Protein AF-A0A644WUR9-F1 (afdb_monomer)

Structure (mmCIF, N/CA/C/O backbone):
data_AF-A0A644WUR9-F1
#
_entry.id   AF-A0A644WUR9-F1
#
loop_
_atom_site.group_PDB
_atom_site.id
_atom_site.type_symbol
_atom_site.label_atom_id
_atom_site.label_alt_id
_atom_site.label_comp_id
_atom_site.label_asym_id
_atom_site.label_entity_id
_atom_site.label_seq_id
_atom_site.pdbx_PDB_ins_code
_atom_site.Cartn_x
_atom_site.Cartn_y
_atom_site.Cartn_z
_atom_site.occupancy
_atom_site.B_iso_or_equiv
_atom_site.auth_seq_id
_atom_site.auth_comp_id
_atom_site.auth_asym_id
_atom_site.auth_atom_id
_atom_site.pdbx_PDB_model_num
ATOM 1 N N . MET A 1 1 ? 8.623 -22.667 -11.677 1.00 63.03 1 MET A N 1
ATOM 2 C CA . MET A 1 1 ? 7.583 -21.615 -11.705 1.00 63.03 1 MET A CA 1
ATOM 3 C C . MET A 1 1 ? 8.206 -20.371 -11.090 1.00 63.03 1 MET A C 1
ATOM 5 O O . MET A 1 1 ? 8.857 -20.536 -10.064 1.00 63.03 1 MET A O 1
ATOM 9 N N . LYS A 1 2 ? 8.111 -19.190 -11.716 1.00 81.50 2 LYS A N 1
ATOM 10 C CA . LYS A 1 2 ? 8.624 -17.947 -11.106 1.00 81.50 2 LYS A CA 1
ATOM 11 C C . LYS A 1 2 ? 7.865 -17.670 -9.800 1.00 81.50 2 LYS A C 1
ATOM 13 O O . LYS A 1 2 ? 6.681 -18.007 -9.708 1.00 81.50 2 LYS A O 1
ATOM 18 N N . LYS A 1 3 ? 8.542 -17.120 -8.788 1.00 89.94 3 LYS A N 1
ATOM 19 C CA . LYS A 1 3 ? 7.887 -16.719 -7.533 1.00 89.94 3 LYS A CA 1
ATOM 20 C C . LYS A 1 3 ? 6.961 -15.542 -7.858 1.00 89.94 3 LYS A C 1
ATOM 22 O O . LYS A 1 3 ? 7.308 -14.688 -8.669 1.00 89.94 3 LYS A O 1
ATOM 27 N N . PHE A 1 4 ? 5.765 -15.518 -7.271 1.00 91.56 4 PHE A N 1
ATOM 28 C CA . PHE A 1 4 ? 4.871 -14.372 -7.421 1.00 91.56 4 PHE A CA 1
ATOM 29 C C . PHE A 1 4 ? 5.590 -13.112 -6.926 1.00 91.56 4 PHE A C 1
ATOM 31 O O . PHE A 1 4 ? 6.070 -13.097 -5.794 1.00 91.56 4 PHE A O 1
ATOM 38 N N . MET A 1 5 ? 5.675 -12.103 -7.794 1.00 91.19 5 MET A N 1
ATOM 39 C CA . MET A 1 5 ? 6.339 -10.827 -7.519 1.00 91.19 5 MET A CA 1
ATOM 40 C C . MET A 1 5 ? 7.801 -10.960 -7.061 1.00 91.19 5 MET A C 1
ATOM 42 O O . MET A 1 5 ? 8.215 -10.402 -6.045 1.00 91.19 5 MET A O 1
ATOM 46 N N . ASP A 1 6 ? 8.586 -11.731 -7.814 1.00 93.88 6 ASP A N 1
ATOM 47 C CA . ASP A 1 6 ? 10.040 -11.730 -7.669 1.00 93.88 6 ASP A CA 1
ATOM 48 C C . ASP A 1 6 ? 10.681 -10.406 -8.133 1.00 93.88 6 ASP A C 1
ATOM 50 O O . ASP A 1 6 ? 10.011 -9.458 -8.544 1.00 93.88 6 ASP A O 1
ATOM 54 N N . GLU A 1 7 ? 12.009 -10.333 -8.063 1.00 94.56 7 GLU A N 1
ATOM 55 C CA . GLU A 1 7 ? 12.778 -9.153 -8.474 1.00 94.56 7 GLU A CA 1
ATOM 56 C C . GLU A 1 7 ? 12.606 -8.773 -9.956 1.00 94.56 7 GLU A C 1
ATOM 58 O O . GLU A 1 7 ? 12.891 -7.637 -10.326 1.00 94.56 7 GLU A O 1
ATOM 63 N N . ASN A 1 8 ? 12.118 -9.696 -10.792 1.00 96.62 8 ASN A N 1
ATOM 64 C CA . ASN A 1 8 ? 11.863 -9.509 -12.218 1.00 96.62 8 ASN A CA 1
ATOM 65 C C . ASN A 1 8 ? 10.360 -9.434 -12.524 1.00 96.62 8 ASN A C 1
ATOM 67 O O . ASN A 1 8 ? 9.929 -9.719 -13.645 1.00 96.62 8 ASN A O 1
ATOM 71 N N . PHE A 1 9 ? 9.542 -9.062 -11.538 1.00 96.75 9 PHE A N 1
ATOM 72 C CA . PHE A 1 9 ? 8.112 -8.857 -11.716 1.00 96.75 9 PHE A CA 1
ATOM 73 C C . PHE A 1 9 ? 7.823 -7.889 -12.878 1.00 96.75 9 PHE A C 1
ATOM 75 O O . PHE A 1 9 ? 8.304 -6.759 -12.883 1.00 96.75 9 PHE A O 1
ATOM 82 N N . LEU A 1 10 ? 7.018 -8.342 -13.849 1.00 96.56 10 LEU A N 1
ATOM 83 C CA . LEU A 1 10 ? 6.687 -7.649 -15.111 1.00 96.56 10 LEU A CA 1
ATOM 84 C C . LEU A 1 10 ? 7.858 -7.468 -16.102 1.00 96.56 10 LEU A C 1
ATOM 86 O O . LEU A 1 10 ? 7.700 -6.787 -17.115 1.00 96.56 10 LEU A O 1
ATOM 90 N N . LEU A 1 11 ? 9.016 -8.088 -15.852 1.00 97.69 11 LEU A N 1
ATOM 91 C CA . LEU A 1 11 ? 10.178 -8.062 -16.743 1.00 97.69 11 LEU A CA 1
ATOM 92 C C . LEU A 1 11 ? 10.298 -9.403 -17.483 1.00 97.69 11 LEU A C 1
ATOM 94 O O . LEU A 1 11 ? 10.833 -10.390 -16.971 1.00 97.69 11 LEU A O 1
ATOM 98 N N . ASP A 1 12 ? 9.785 -9.439 -18.713 1.00 96.25 12 ASP A N 1
ATOM 99 C CA . ASP A 1 12 ? 9.635 -10.685 -19.482 1.00 96.25 12 ASP A CA 1
ATOM 100 C C . ASP A 1 12 ? 10.816 -11.014 -20.414 1.00 96.25 12 ASP A C 1
ATOM 102 O O . ASP A 1 12 ? 10.808 -12.054 -21.073 1.00 96.25 12 ASP A O 1
ATOM 106 N N . ASN A 1 13 ? 11.843 -10.160 -20.488 1.00 97.56 13 ASN A N 1
ATOM 107 C CA . ASN A 1 13 ? 13.036 -10.402 -21.304 1.00 97.56 13 ASN A CA 1
ATOM 108 C C . ASN A 1 13 ? 14.304 -9.753 -20.723 1.00 97.56 13 ASN A C 1
ATOM 110 O O . ASN A 1 13 ? 14.232 -8.825 -19.919 1.00 97.56 13 ASN A O 1
ATOM 114 N N . GLU A 1 14 ? 15.468 -10.216 -21.187 1.00 98.19 14 GLU A N 1
ATOM 115 C CA . GLU A 1 14 ? 16.791 -9.748 -20.740 1.00 98.19 14 GLU A CA 1
ATOM 116 C C . GLU A 1 14 ? 17.000 -8.240 -20.932 1.00 98.19 14 GLU A C 1
ATOM 118 O O . GLU A 1 14 ? 17.637 -7.583 -20.112 1.00 98.19 14 GLU A O 1
ATOM 123 N N . THR A 1 15 ? 16.440 -7.657 -21.997 1.00 98.50 15 THR A N 1
ATOM 124 C CA . THR A 1 15 ? 16.524 -6.210 -22.225 1.00 98.50 15 THR A CA 1
ATOM 125 C C . THR A 1 15 ? 15.750 -5.437 -21.156 1.00 98.50 15 THR A C 1
ATOM 127 O O . THR A 1 15 ? 16.272 -4.457 -20.635 1.00 98.50 15 THR A O 1
ATOM 130 N N . ALA A 1 16 ? 14.548 -5.885 -20.785 1.00 98.50 16 ALA A N 1
ATOM 131 C CA . ALA A 1 16 ? 13.741 -5.272 -19.731 1.00 98.50 16 ALA A CA 1
ATOM 132 C C . ALA A 1 16 ? 14.412 -5.393 -18.355 1.00 98.50 16 ALA A C 1
ATOM 134 O O . ALA A 1 16 ? 14.471 -4.407 -17.623 1.00 98.50 16 ALA A O 1
ATOM 135 N N . ILE A 1 17 ? 14.971 -6.569 -18.044 1.00 98.31 17 ILE A N 1
ATOM 136 C CA . ILE A 1 17 ? 15.746 -6.821 -16.818 1.00 98.31 17 ILE A CA 1
ATOM 137 C C . ILE A 1 17 ? 16.912 -5.833 -16.730 1.00 98.31 17 ILE A C 1
ATOM 139 O O . ILE A 1 17 ? 17.027 -5.107 -15.744 1.00 98.31 17 ILE A O 1
ATOM 143 N N . LYS A 1 18 ? 17.720 -5.737 -17.791 1.00 98.56 18 LYS A N 1
ATOM 144 C CA . LYS A 1 18 ? 18.871 -4.833 -17.836 1.00 98.56 18 LYS A CA 1
ATOM 145 C C . LYS A 1 18 ? 18.467 -3.365 -17.684 1.00 98.56 18 LYS A C 1
ATOM 147 O O . LYS A 1 18 ? 19.048 -2.646 -16.883 1.00 98.56 18 LYS A O 1
ATOM 152 N N . LEU A 1 19 ? 17.469 -2.906 -18.440 1.00 98.69 19 LEU A N 1
ATOM 153 C CA . LEU A 1 19 ? 17.034 -1.506 -18.394 1.00 98.69 19 LEU A CA 1
ATOM 154 C C . LEU A 1 19 ? 16.479 -1.114 -17.019 1.00 98.69 19 LEU A C 1
ATOM 156 O O . LEU A 1 19 ? 16.726 -0.001 -16.554 1.00 98.69 19 LEU A O 1
ATOM 160 N N . TYR A 1 20 ? 15.744 -2.013 -16.364 1.00 98.62 20 TYR A N 1
ATOM 161 C CA . TYR A 1 20 ? 15.192 -1.738 -15.046 1.00 98.62 20 TYR A CA 1
ATOM 162 C C . TYR A 1 20 ? 16.270 -1.747 -13.959 1.00 98.62 20 TYR A C 1
ATOM 164 O O . TYR A 1 20 ? 16.411 -0.753 -13.247 1.00 98.62 20 TYR A O 1
ATOM 172 N N . HIS A 1 21 ? 17.035 -2.835 -13.838 1.00 98.31 21 HIS A N 1
ATOM 173 C CA . HIS A 1 21 ? 17.977 -3.007 -12.727 1.00 98.31 21 HIS A CA 1
ATOM 174 C C . HIS A 1 21 ? 19.231 -2.144 -12.857 1.00 98.31 21 HIS A C 1
ATOM 176 O O . HIS A 1 21 ? 19.679 -1.614 -11.845 1.00 98.31 21 HIS A O 1
ATOM 182 N N . ASP A 1 22 ? 19.769 -1.954 -14.067 1.00 98.31 22 ASP A N 1
ATOM 183 C CA . ASP A 1 22 ? 21.017 -1.198 -14.254 1.00 98.31 22 ASP A CA 1
ATOM 184 C C . ASP A 1 22 ? 20.788 0.322 -14.295 1.00 98.31 22 ASP A C 1
ATOM 186 O O . ASP A 1 22 ? 21.730 1.087 -14.086 1.00 98.31 22 ASP A O 1
ATOM 190 N N . PHE A 1 23 ? 19.563 0.777 -14.603 1.00 98.19 23 PHE A N 1
ATOM 191 C CA . PHE A 1 23 ? 19.283 2.200 -14.830 1.00 98.19 23 PHE A CA 1
ATOM 192 C C . PHE A 1 23 ? 18.057 2.717 -14.077 1.00 98.19 23 PHE A C 1
ATOM 194 O O . PHE A 1 23 ? 18.173 3.696 -13.350 1.00 98.19 23 PHE A O 1
ATOM 201 N N . ALA A 1 24 ? 16.874 2.122 -14.263 1.00 98.38 24 ALA A N 1
ATOM 202 C CA . ALA A 1 24 ? 15.631 2.741 -13.790 1.00 98.38 24 ALA A CA 1
ATOM 203 C C . ALA A 1 24 ? 15.440 2.665 -12.266 1.00 98.38 24 ALA A C 1
ATOM 205 O O . ALA A 1 24 ? 14.922 3.608 -11.673 1.00 98.38 24 ALA A O 1
ATOM 206 N N . LYS A 1 25 ? 15.836 1.552 -11.638 1.00 96.88 25 LYS A N 1
ATOM 207 C CA . LYS A 1 25 ? 15.534 1.232 -10.234 1.00 96.88 25 LYS A CA 1
ATOM 208 C C . LYS A 1 25 ? 16.099 2.242 -9.230 1.00 96.88 25 LYS A C 1
ATOM 210 O O . LYS A 1 25 ? 15.439 2.521 -8.237 1.00 96.88 25 LYS A O 1
ATOM 215 N N . GLU A 1 26 ? 17.289 2.774 -9.495 1.00 96.31 26 GLU A N 1
ATOM 216 C CA . GLU A 1 26 ? 18.008 3.682 -8.585 1.00 96.31 26 GLU A CA 1
ATOM 217 C C . GLU A 1 26 ? 17.697 5.168 -8.846 1.00 96.31 26 GLU A C 1
ATOM 219 O O . GLU A 1 26 ? 18.232 6.052 -8.176 1.00 96.31 26 GLU A O 1
ATOM 224 N N . MET A 1 27 ? 16.851 5.474 -9.835 1.00 98.00 27 MET A N 1
ATOM 225 C CA . MET A 1 27 ? 16.468 6.855 -10.124 1.00 98.00 27 MET A CA 1
ATOM 226 C C . MET A 1 27 ? 15.524 7.397 -9.042 1.00 98.00 27 MET A C 1
ATOM 228 O O . MET A 1 27 ? 14.628 6.679 -8.592 1.00 98.00 27 MET A O 1
ATOM 232 N N . PRO A 1 28 ? 15.655 8.678 -8.652 1.00 97.38 28 PRO A N 1
ATOM 233 C CA . PRO A 1 28 ? 14.736 9.288 -7.702 1.00 97.38 28 PRO A CA 1
ATOM 234 C C . PRO A 1 28 ? 13.323 9.394 -8.285 1.00 97.38 28 PRO A C 1
ATOM 236 O O . PRO A 1 28 ? 13.132 9.577 -9.490 1.00 97.38 28 PRO A O 1
ATOM 239 N N . ILE A 1 29 ? 12.325 9.354 -7.404 1.00 97.44 29 ILE A N 1
ATOM 240 C CA . ILE A 1 29 ? 10.928 9.587 -7.771 1.00 97.44 29 ILE A CA 1
ATOM 241 C C . ILE A 1 29 ? 10.684 11.094 -7.887 1.00 97.44 29 ILE A C 1
ATOM 243 O O . ILE A 1 29 ? 10.919 11.853 -6.947 1.00 97.44 29 ILE A O 1
ATOM 247 N N . ILE A 1 30 ? 10.176 11.525 -9.041 1.00 97.75 30 ILE A N 1
ATOM 248 C CA . ILE A 1 30 ? 9.689 12.891 -9.263 1.00 97.75 30 ILE A CA 1
ATOM 249 C C . ILE A 1 30 ? 8.162 12.841 -9.312 1.00 97.75 30 ILE A C 1
ATOM 251 O O . ILE A 1 30 ? 7.564 12.723 -10.381 1.00 97.75 30 ILE A O 1
ATOM 255 N N . ASP A 1 31 ? 7.535 12.925 -8.140 1.00 97.75 31 ASP A N 1
ATOM 256 C CA . ASP A 1 31 ? 6.076 12.923 -7.994 1.00 97.75 31 ASP A CA 1
ATOM 257 C C . ASP A 1 31 ? 5.520 14.356 -8.045 1.00 97.75 31 ASP A C 1
ATOM 259 O O . ASP A 1 31 ? 5.152 14.962 -7.039 1.00 97.75 31 ASP A O 1
ATOM 263 N N . TYR A 1 32 ? 5.550 14.957 -9.238 1.00 97.44 32 TYR A N 1
ATOM 264 C CA . TYR A 1 32 ? 5.194 16.369 -9.441 1.00 97.44 32 TYR A CA 1
ATOM 265 C C . TYR A 1 32 ? 3.694 16.667 -9.264 1.00 97.44 32 TYR A C 1
ATOM 267 O O . TYR A 1 32 ? 3.299 17.836 -9.253 1.00 97.44 32 TYR A O 1
ATOM 275 N N . HIS A 1 33 ? 2.852 15.635 -9.169 1.00 98.31 33 HIS A N 1
ATOM 276 C CA . HIS A 1 33 ? 1.419 15.770 -8.955 1.00 98.31 33 HIS A CA 1
ATOM 277 C C . HIS A 1 33 ? 0.892 14.634 -8.080 1.00 98.31 33 HIS A C 1
ATOM 279 O O . HIS A 1 33 ? 0.696 13.517 -8.549 1.00 98.31 33 HIS A O 1
ATOM 285 N N . CYS A 1 34 ? 0.576 14.966 -6.831 1.00 97.81 34 CYS A N 1
ATOM 286 C CA . CYS A 1 34 ? -0.037 14.056 -5.879 1.00 97.81 34 CYS A CA 1
ATOM 287 C C . CYS A 1 34 ? -1.094 14.773 -5.038 1.00 97.81 34 CYS A C 1
ATOM 289 O O . CYS A 1 34 ? -1.239 15.999 -5.074 1.00 97.81 34 CYS A O 1
ATOM 291 N N . HIS A 1 35 ? -1.830 13.989 -4.257 1.00 97.06 35 HIS A N 1
ATOM 292 C CA . HIS A 1 35 ? -2.867 14.477 -3.349 1.00 97.06 35 HIS A CA 1
ATOM 293 C C . HIS A 1 35 ? -2.516 14.222 -1.876 1.00 97.06 35 HIS A C 1
ATOM 295 O O . HIS A 1 35 ? -3.405 14.122 -1.032 1.00 97.06 35 HIS A O 1
ATOM 301 N N . LEU A 1 36 ? -1.221 14.115 -1.554 1.00 97.38 36 LEU A N 1
ATOM 302 C CA . LEU A 1 36 ? -0.773 13.948 -0.172 1.00 97.38 36 LEU A CA 1
ATOM 303 C C . LEU A 1 36 ? -1.157 15.164 0.681 1.00 97.38 36 LEU A C 1
ATOM 305 O O . LEU A 1 36 ? -1.122 16.314 0.236 1.00 97.38 36 LEU A O 1
ATOM 309 N N . SER A 1 37 ? -1.486 14.913 1.946 1.00 97.44 37 SER A N 1
ATOM 310 C CA . SER A 1 37 ? -1.792 15.975 2.901 1.00 97.44 37 SER A CA 1
ATOM 311 C C . SER A 1 37 ? -0.524 16.737 3.284 1.00 97.44 37 SER A C 1
ATOM 313 O O . SER A 1 37 ? 0.346 16.221 3.990 1.00 97.44 37 SER A O 1
ATOM 315 N N . SER A 1 38 ? -0.443 18.008 2.886 1.00 98.00 38 SER A N 1
ATOM 316 C CA . SER A 1 38 ? 0.654 18.900 3.281 1.00 98.00 38 SER A CA 1
ATOM 317 C C . SER A 1 38 ? 0.782 19.032 4.802 1.00 98.00 38 SER A C 1
ATOM 319 O O . SER A 1 38 ? 1.893 19.151 5.316 1.00 98.00 38 S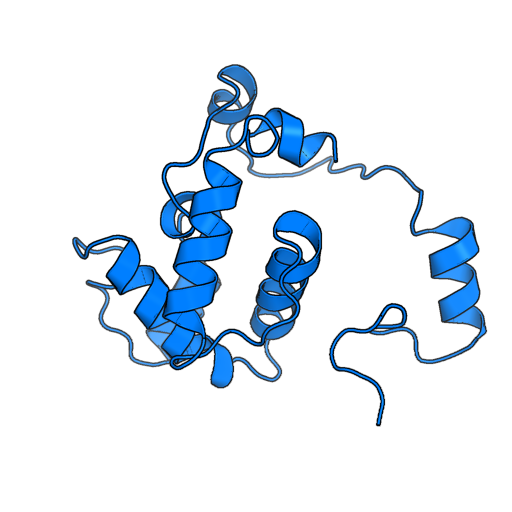ER A O 1
ATOM 321 N N . LYS A 1 39 ? -0.339 18.945 5.530 1.00 98.38 39 LYS A N 1
ATOM 322 C CA . LYS A 1 39 ? -0.366 18.942 6.995 1.00 98.38 39 LYS A CA 1
ATOM 323 C C . LYS A 1 39 ? 0.315 17.703 7.578 1.00 98.38 39 LYS A C 1
ATOM 325 O O . LYS A 1 39 ? 1.153 17.854 8.458 1.00 98.38 39 LYS A O 1
ATOM 330 N N . GLU A 1 40 ? 0.014 16.503 7.074 1.00 98.00 40 GLU A N 1
ATOM 331 C CA . GLU A 1 40 ? 0.636 15.267 7.583 1.00 98.00 40 GLU A CA 1
ATOM 332 C C . GLU A 1 40 ? 2.153 15.262 7.361 1.00 98.00 40 GLU A C 1
ATOM 334 O O . GLU A 1 40 ? 2.910 14.857 8.244 1.00 98.00 40 GLU A O 1
ATOM 339 N N . ILE A 1 41 ? 2.608 15.791 6.220 1.00 98.44 41 ILE A N 1
ATOM 340 C CA . ILE A 1 41 ? 4.035 15.972 5.930 1.00 98.44 41 ILE A CA 1
ATOM 341 C C . ILE A 1 41 ? 4.647 17.010 6.883 1.00 98.44 41 ILE A C 1
ATOM 343 O O . ILE A 1 41 ? 5.717 16.783 7.452 1.00 98.44 41 ILE A O 1
ATOM 347 N N . ALA A 1 42 ? 3.986 18.152 7.087 1.00 98.50 42 ALA A N 1
ATOM 348 C CA . ALA A 1 42 ? 4.465 19.215 7.970 1.00 98.50 42 ALA A CA 1
ATOM 349 C C . ALA A 1 42 ? 4.554 18.765 9.438 1.00 98.50 42 ALA A C 1
ATOM 351 O O . ALA A 1 42 ? 5.529 19.093 10.108 1.00 98.50 42 ALA A O 1
ATOM 352 N N . GLU A 1 43 ? 3.602 17.968 9.912 1.00 98.31 43 GLU A N 1
ATOM 353 C CA . GLU A 1 43 ? 3.562 17.432 11.280 1.00 98.31 43 GLU A CA 1
ATOM 354 C C . GLU A 1 43 ? 4.388 16.148 11.446 1.00 98.31 43 GLU A C 1
ATOM 356 O O . GLU A 1 43 ? 4.559 15.674 12.564 1.00 98.31 43 GLU A O 1
ATOM 361 N N . ASN A 1 44 ? 4.925 15.605 10.349 1.00 97.81 44 ASN A N 1
ATOM 362 C CA . ASN A 1 44 ? 5.597 14.309 10.300 1.00 97.81 44 ASN A CA 1
ATOM 363 C C . ASN A 1 44 ? 4.777 13.190 10.963 1.00 97.81 44 ASN A C 1
ATOM 365 O O . ASN A 1 44 ? 5.245 12.495 11.863 1.00 97.81 44 ASN A O 1
ATOM 369 N N . LYS A 1 45 ? 3.517 13.071 10.544 1.00 98.00 45 LYS A N 1
ATOM 370 C CA . LYS A 1 45 ? 2.515 12.235 11.202 1.00 98.00 45 LYS A CA 1
ATOM 371 C C . LYS A 1 45 ? 2.968 10.774 11.366 1.00 98.00 45 LYS A C 1
ATOM 373 O O . LYS A 1 45 ? 3.483 10.171 10.424 1.00 98.00 45 LYS A O 1
ATOM 378 N N . HIS A 1 46 ? 2.680 10.212 12.543 1.00 97.69 46 HIS A N 1
ATOM 379 C CA . HIS A 1 46 ? 2.624 8.768 12.786 1.00 97.69 46 HIS A CA 1
ATOM 380 C C . HIS A 1 46 ? 1.211 8.238 12.536 1.00 97.69 46 HIS A C 1
ATOM 382 O O . HIS A 1 46 ? 0.220 8.882 12.893 1.00 97.69 46 HIS A O 1
ATOM 388 N N . TYR A 1 47 ? 1.124 7.041 11.968 1.00 97.38 47 TYR A N 1
ATOM 389 C CA . TYR A 1 47 ? -0.142 6.366 11.696 1.00 97.38 47 TYR A CA 1
ATOM 390 C C . TYR A 1 47 ? -0.444 5.352 12.799 1.00 97.38 47 TYR A C 1
ATOM 392 O O . TYR A 1 47 ? 0.436 4.602 13.218 1.00 97.38 47 TYR A O 1
ATOM 400 N N . ARG A 1 48 ? -1.691 5.315 13.280 1.00 97.12 48 ARG A N 1
ATOM 401 C CA . ARG A 1 48 ? -2.072 4.482 14.432 1.00 97.12 48 ARG A CA 1
ATOM 402 C C . ARG A 1 48 ? -2.008 2.993 14.109 1.00 97.12 48 ARG A C 1
ATOM 404 O O . ARG A 1 48 ? -1.636 2.197 14.965 1.00 97.12 48 ARG A O 1
ATOM 411 N N . ASN A 1 49 ? -2.405 2.622 12.894 1.00 98.50 49 ASN A N 1
ATOM 412 C CA . ASN A 1 49 ? -2.424 1.247 12.406 1.00 98.50 49 ASN A CA 1
ATOM 413 C C . ASN A 1 49 ? -2.493 1.206 10.867 1.00 98.50 49 ASN A C 1
ATOM 415 O O . ASN A 1 49 ? -2.635 2.236 10.201 1.00 98.50 49 ASN A O 1
ATOM 419 N N . ILE A 1 50 ? -2.408 -0.001 10.303 1.00 98.44 50 ILE A N 1
ATOM 420 C CA . ILE A 1 50 ? -2.442 -0.212 8.856 1.00 98.44 50 ILE A CA 1
ATOM 421 C C . ILE A 1 50 ? -3.787 0.180 8.229 1.00 98.44 50 ILE A C 1
ATOM 423 O O . ILE A 1 50 ? -3.802 0.637 7.095 1.00 98.44 50 ILE A O 1
ATOM 427 N N . THR A 1 51 ? -4.917 0.090 8.932 1.00 98.31 51 THR A N 1
ATOM 428 C CA . THR A 1 51 ? -6.200 0.562 8.376 1.00 98.31 51 THR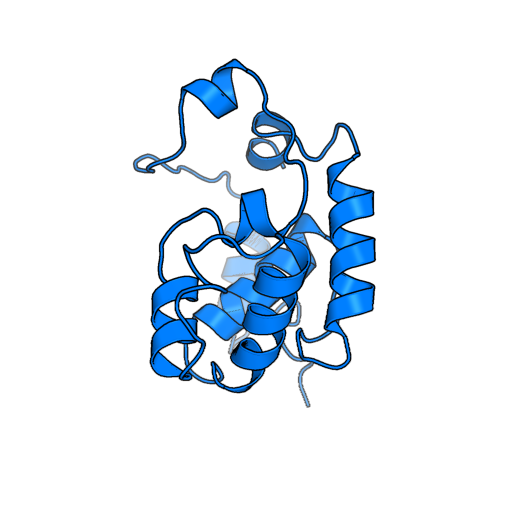 A CA 1
ATOM 429 C C . THR A 1 51 ? -6.164 2.057 8.100 1.00 98.31 51 THR A C 1
ATOM 431 O O . THR A 1 51 ? -6.577 2.474 7.021 1.00 98.31 51 THR A O 1
ATOM 434 N N . GLU A 1 52 ? -5.612 2.859 9.012 1.00 97.56 52 GLU A N 1
ATOM 435 C CA . GLU A 1 52 ? -5.519 4.308 8.824 1.00 97.56 52 GLU A CA 1
ATOM 436 C C . GLU A 1 52 ? -4.705 4.676 7.577 1.00 97.56 52 GLU A C 1
ATOM 438 O O 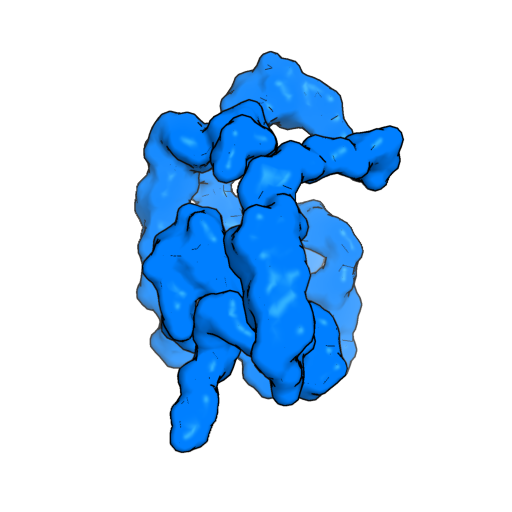. GLU A 1 52 ? -5.202 5.393 6.710 1.00 97.56 52 GLU A O 1
ATOM 443 N N . ILE A 1 53 ? -3.475 4.168 7.463 1.00 96.88 53 ILE A N 1
ATOM 444 C CA . ILE A 1 53 ? -2.579 4.524 6.350 1.00 96.88 53 ILE A CA 1
ATOM 445 C C . ILE A 1 53 ? -3.005 3.880 5.020 1.00 96.88 53 ILE A C 1
ATOM 447 O O . ILE A 1 53 ? -2.694 4.398 3.952 1.00 96.88 53 ILE A O 1
ATOM 451 N N . TRP A 1 54 ? -3.711 2.746 5.063 1.00 97.62 54 TRP A N 1
ATOM 452 C CA . TRP A 1 54 ? -3.880 1.885 3.890 1.00 97.62 54 TRP A CA 1
ATOM 453 C C . TRP A 1 54 ? -5.308 1.816 3.363 1.00 97.62 54 TRP A C 1
ATOM 455 O O . TRP A 1 54 ? -5.500 1.679 2.151 1.00 97.62 54 TRP A O 1
ATOM 465 N N . LEU A 1 55 ? -6.301 1.917 4.252 1.00 97.12 55 LEU A N 1
ATOM 466 C CA . LEU A 1 55 ? -7.728 1.950 3.924 1.00 97.12 55 LEU A CA 1
ATOM 467 C C . LEU A 1 55 ? -8.342 3.342 4.111 1.00 97.12 55 LEU A C 1
ATOM 469 O O . LEU A 1 55 ? -9.494 3.524 3.737 1.00 97.12 55 LEU A O 1
ATOM 473 N N . GLY A 1 56 ? -7.610 4.328 4.634 1.00 92.88 56 GLY A N 1
ATOM 474 C CA . GLY A 1 56 ? -8.093 5.708 4.738 1.00 92.88 56 GLY A CA 1
ATOM 475 C C . GLY A 1 56 ? -8.214 6.445 3.397 1.00 92.88 56 GLY A C 1
ATOM 476 O O . GLY A 1 56 ? -8.818 7.514 3.356 1.00 92.88 56 GLY A O 1
ATOM 477 N N . GLY A 1 57 ? -7.656 5.896 2.308 1.00 90.44 57 GLY A N 1
ATOM 478 C CA . GLY A 1 57 ? -7.425 6.642 1.071 1.00 90.44 57 GLY A CA 1
ATOM 479 C C . GLY A 1 57 ? -7.441 5.859 -0.243 1.00 90.44 57 GLY A C 1
ATOM 480 O O . GLY A 1 57 ? -7.556 4.631 -0.299 1.00 90.44 57 GLY A O 1
ATOM 481 N N . ASP A 1 58 ? -7.416 6.686 -1.293 1.00 80.12 58 ASP A N 1
ATOM 482 C CA . ASP A 1 58 ? -7.627 6.531 -2.742 1.00 80.12 58 ASP A CA 1
ATOM 483 C C . ASP A 1 58 ? -8.837 5.729 -3.228 1.00 80.12 58 ASP A C 1
ATOM 485 O O . ASP A 1 58 ? -9.100 5.643 -4.427 1.00 80.12 58 ASP A O 1
ATOM 489 N N . HIS A 1 59 ? -9.663 5.227 -2.314 1.00 96.69 59 HIS A N 1
ATOM 490 C CA . HIS A 1 59 ? -11.019 4.718 -2.555 1.00 96.69 59 HIS A CA 1
ATOM 491 C C . HIS A 1 59 ? -11.124 3.456 -3.441 1.00 96.69 59 HIS A C 1
ATOM 493 O O . HIS A 1 59 ? -12.178 2.817 -3.463 1.00 96.69 59 HIS A O 1
ATOM 499 N N . TYR A 1 60 ? -10.062 3.034 -4.141 1.00 98.38 60 TYR A N 1
ATOM 500 C CA . TYR A 1 60 ? -10.053 1.810 -4.954 1.00 98.38 60 TYR A CA 1
ATOM 501 C C . TYR A 1 60 ? -10.371 0.569 -4.117 1.00 98.38 60 TYR A C 1
ATOM 503 O O . TYR A 1 60 ? -11.185 -0.261 -4.529 1.00 98.38 60 TYR A O 1
ATOM 511 N N . LYS A 1 61 ? -9.782 0.474 -2.916 1.00 98.44 61 LYS A N 1
ATOM 512 C CA . LYS A 1 61 ? -10.037 -0.620 -1.969 1.00 98.44 61 LYS A CA 1
ATOM 513 C C . LYS A 1 61 ? -11.509 -0.639 -1.545 1.00 98.44 61 LYS A C 1
ATOM 515 O O . LYS A 1 61 ? -12.138 -1.689 -1.597 1.00 98.44 61 LYS A O 1
ATOM 520 N N . TRP A 1 62 ? -12.103 0.526 -1.270 1.00 98.56 62 TRP A N 1
ATOM 521 C CA . TRP A 1 62 ? -13.530 0.649 -0.940 1.00 98.56 62 TRP A CA 1
ATOM 522 C C . TRP A 1 62 ? -14.424 0.185 -2.083 1.00 98.56 62 TRP A C 1
ATOM 524 O O . TRP A 1 62 ? -15.351 -0.593 -1.877 1.00 98.56 62 TRP A O 1
ATOM 534 N N . LYS A 1 63 ? -14.124 0.614 -3.314 1.00 98.62 63 LYS A N 1
ATOM 535 C CA . LYS A 1 63 ? -14.862 0.177 -4.503 1.00 98.62 63 LYS A CA 1
ATOM 536 C C . LYS A 1 63 ? -14.800 -1.342 -4.667 1.00 98.62 63 LYS A C 1
ATOM 538 O O . LYS A 1 63 ? -15.824 -1.957 -4.964 1.00 98.62 63 LYS A O 1
ATOM 543 N N . ALA A 1 64 ? -13.629 -1.945 -4.466 1.00 98.56 64 ALA A N 1
ATOM 544 C CA . ALA A 1 64 ? -13.466 -3.393 -4.537 1.00 98.56 64 ALA A CA 1
ATOM 545 C C . ALA A 1 64 ? -14.231 -4.120 -3.422 1.00 98.56 64 ALA A C 1
ATOM 547 O O . ALA A 1 64 ? -14.924 -5.088 -3.714 1.00 98.56 64 ALA A O 1
ATOM 548 N N . MET A 1 65 ? -14.186 -3.622 -2.184 1.00 98.62 65 MET A N 1
ATOM 549 C CA . MET A 1 65 ? -14.945 -4.178 -1.056 1.00 98.62 65 MET A CA 1
ATOM 550 C C . MET A 1 65 ? -16.459 -4.129 -1.307 1.00 98.62 65 MET A C 1
ATOM 552 O O . MET A 1 65 ? -17.123 -5.153 -1.168 1.00 98.62 65 MET A O 1
ATOM 556 N N . ARG A 1 66 ? -16.997 -2.996 -1.785 1.00 98.69 66 ARG A N 1
ATOM 557 C CA . ARG A 1 66 ? -18.414 -2.874 -2.191 1.00 98.69 66 ARG A CA 1
ATOM 558 C C . ARG A 1 66 ? -18.772 -3.850 -3.311 1.00 98.69 66 ARG A C 1
ATOM 560 O O . ARG A 1 66 ? -19.796 -4.520 -3.248 1.00 98.69 66 ARG A O 1
ATOM 567 N N . SER A 1 67 ? -17.909 -3.962 -4.324 1.00 98.50 67 SER A N 1
ATOM 568 C CA . SER A 1 67 ? -18.110 -4.898 -5.444 1.00 98.50 67 SER A CA 1
ATOM 569 C C . SER A 1 67 ? -18.092 -6.361 -4.989 1.00 98.50 67 SER A C 1
ATOM 571 O O . SER A 1 67 ? -18.740 -7.199 -5.606 1.00 98.50 67 SER A O 1
ATOM 573 N N . ASN A 1 68 ? -17.380 -6.656 -3.899 1.00 98.44 68 ASN A N 1
ATOM 574 C CA . ASN A 1 68 ? -17.320 -7.969 -3.264 1.00 98.44 68 ASN A CA 1
ATOM 575 C C . ASN A 1 68 ? -18.414 -8.179 -2.192 1.00 98.44 68 ASN A C 1
ATOM 577 O O . ASN A 1 68 ? -18.354 -9.141 -1.431 1.00 98.44 68 ASN A O 1
ATOM 581 N N . GLY A 1 69 ? -19.406 -7.283 -2.105 1.00 98.56 69 GLY A N 1
ATOM 582 C CA . GLY A 1 69 ? -20.553 -7.417 -1.202 1.00 98.56 69 GLY A CA 1
ATOM 583 C C . GLY A 1 69 ? -20.248 -7.181 0.279 1.00 98.56 69 GLY A C 1
ATOM 584 O O . GLY A 1 69 ? -21.010 -7.638 1.129 1.00 98.56 69 GLY A O 1
ATOM 585 N N . ILE A 1 70 ? -19.146 -6.501 0.608 1.00 98.56 70 ILE A N 1
ATOM 586 C CA . ILE A 1 70 ? -18.858 -6.095 1.988 1.00 98.56 70 ILE A CA 1
ATOM 587 C C . ILE A 1 70 ? -19.808 -4.963 2.396 1.00 98.56 70 ILE A C 1
ATOM 589 O O . ILE A 1 70 ? -19.983 -4.002 1.646 1.00 98.56 70 ILE A O 1
ATOM 593 N N . ASP A 1 71 ? -20.403 -5.084 3.586 1.00 98.62 71 ASP A N 1
ATOM 594 C CA . ASP A 1 71 ? -21.275 -4.058 4.164 1.00 98.62 71 ASP A CA 1
ATOM 595 C C . ASP A 1 71 ? -20.519 -2.736 4.378 1.00 98.62 71 ASP A C 1
ATOM 597 O O . ASP A 1 71 ? -19.352 -2.737 4.782 1.00 98.62 71 ASP A O 1
ATOM 601 N N . GLU A 1 72 ? -21.188 -1.611 4.119 1.00 98.56 72 GLU A N 1
ATOM 602 C CA . GLU A 1 72 ? -20.599 -0.270 4.199 1.00 98.56 72 GLU A CA 1
ATOM 603 C C . GLU A 1 72 ? -20.080 0.064 5.609 1.00 98.56 72 GLU A C 1
ATOM 605 O O . GLU A 1 72 ? -19.124 0.836 5.743 1.00 98.56 72 GLU A O 1
ATOM 610 N N . GLU A 1 73 ? -20.632 -0.576 6.647 1.00 98.44 73 GLU A N 1
ATOM 611 C CA . GLU A 1 73 ? -20.165 -0.482 8.032 1.00 98.44 73 GLU A CA 1
ATOM 612 C C . GLU A 1 73 ? -18.672 -0.828 8.171 1.00 98.44 73 GLU A C 1
ATOM 614 O O . GLU A 1 73 ? -17.939 -0.168 8.910 1.00 98.44 73 GLU A O 1
ATOM 619 N N . TYR A 1 74 ? -18.188 -1.796 7.383 1.00 98.56 74 TYR A N 1
ATOM 620 C CA . TYR A 1 74 ? -16.788 -2.236 7.359 1.00 98.56 74 TYR A CA 1
ATOM 621 C C . TYR A 1 74 ? -15.926 -1.526 6.305 1.00 98.56 74 TYR A C 1
ATOM 623 O O . TYR A 1 74 ? -14.790 -1.939 6.061 1.00 98.56 74 TYR A O 1
ATOM 631 N N . ILE A 1 75 ? -16.451 -0.488 5.652 1.00 98.44 75 ILE A N 1
ATOM 632 C CA . ILE A 1 75 ? -15.734 0.277 4.626 1.00 98.44 75 ILE A CA 1
ATOM 633 C C . ILE A 1 75 ? -15.519 1.701 5.128 1.00 98.44 75 ILE A C 1
ATOM 635 O O . ILE A 1 75 ? -14.413 2.039 5.544 1.00 98.44 75 ILE A O 1
ATOM 639 N N . THR A 1 76 ? -16.574 2.519 5.151 1.00 98.06 76 THR A N 1
ATOM 640 C CA . THR A 1 76 ? -16.518 3.896 5.671 1.00 98.06 76 THR A CA 1
ATOM 641 C C . THR A 1 76 ? -17.357 4.108 6.930 1.00 98.06 76 THR A C 1
ATOM 643 O O . THR A 1 76 ? -17.384 5.223 7.445 1.00 98.06 76 THR A O 1
ATOM 646 N N . GLY A 1 77 ? -18.059 3.078 7.413 1.00 97.31 77 GLY A N 1
ATOM 647 C CA . GLY A 1 77 ? -18.873 3.149 8.627 1.00 97.31 77 GLY A CA 1
ATOM 648 C C . GLY A 1 77 ? -18.082 3.060 9.933 1.00 97.31 77 GLY A C 1
ATOM 649 O O . GLY A 1 77 ? -16.873 3.315 9.980 1.00 97.31 77 GLY A O 1
ATOM 650 N N . GLY A 1 78 ? -18.790 2.744 11.015 1.00 97.69 78 GLY A N 1
ATOM 651 C CA . GLY A 1 78 ? -18.310 2.864 12.392 1.00 97.69 78 GLY A CA 1
ATOM 652 C C . GLY A 1 78 ? -17.441 1.713 12.898 1.00 97.69 78 GLY A C 1
ATOM 653 O O . GLY A 1 78 ? -16.934 1.817 14.012 1.00 97.69 78 GLY A O 1
ATOM 654 N N . ALA A 1 79 ? -17.244 0.651 12.108 1.00 98.25 79 ALA A N 1
ATOM 655 C CA . ALA A 1 79 ? -16.537 -0.540 12.564 1.00 98.25 79 ALA A CA 1
ATOM 656 C C . ALA A 1 79 ? -15.090 -0.245 12.982 1.00 98.25 79 ALA A C 1
ATOM 658 O O . ALA A 1 79 ? -14.429 0.653 12.439 1.00 98.25 79 ALA A O 1
ATOM 659 N N . GLU A 1 80 ? -14.594 -1.068 13.904 1.00 98.44 80 GLU A N 1
ATOM 660 C CA . GLU A 1 80 ? -13.215 -1.023 14.375 1.00 98.44 80 GLU A CA 1
ATOM 661 C C . GLU A 1 80 ? -12.224 -1.203 13.221 1.00 98.44 80 GLU A C 1
ATOM 663 O O . GLU A 1 80 ? -12.445 -1.971 12.278 1.00 98.44 80 GLU A O 1
ATOM 668 N N . ASP A 1 81 ? -11.082 -0.527 13.320 1.00 98.50 81 ASP A N 1
ATOM 669 C CA . ASP A 1 81 ? -10.071 -0.516 12.263 1.00 98.50 81 ASP A CA 1
ATOM 670 C C . ASP A 1 81 ? -9.597 -1.929 11.899 1.00 98.50 81 ASP A C 1
ATOM 672 O O . ASP A 1 81 ? -9.417 -2.245 10.720 1.00 98.50 81 ASP A O 1
ATOM 676 N N . LYS A 1 82 ? -9.439 -2.798 12.903 1.00 98.69 82 LYS A N 1
ATOM 677 C CA . LYS A 1 82 ? -9.041 -4.192 12.691 1.00 98.69 82 LYS A CA 1
ATOM 678 C C . LYS A 1 82 ? -10.088 -4.951 11.879 1.00 98.69 82 LYS A C 1
ATOM 680 O O . LYS A 1 82 ? -9.721 -5.653 10.941 1.00 98.69 82 LYS A O 1
ATOM 685 N N . ASP A 1 83 ? -11.373 -4.776 12.174 1.00 98.75 83 ASP A N 1
ATOM 686 C CA . ASP A 1 83 ? -12.451 -5.460 11.454 1.00 98.75 83 ASP A CA 1
ATOM 687 C C . ASP A 1 83 ? -12.503 -5.028 9.984 1.00 98.75 83 ASP A C 1
ATOM 689 O O . ASP A 1 83 ? -12.629 -5.871 9.091 1.00 98.75 83 ASP A O 1
ATOM 693 N N . LYS A 1 84 ? -12.305 -3.732 9.712 1.00 98.75 84 LYS A N 1
ATOM 694 C CA . LYS A 1 84 ? -12.187 -3.199 8.344 1.00 98.75 84 LYS A CA 1
ATOM 695 C C . LYS A 1 84 ? -11.019 -3.835 7.587 1.00 98.75 84 LYS A C 1
ATOM 697 O O . LYS A 1 84 ? -11.187 -4.280 6.449 1.00 98.75 84 LYS A O 1
ATOM 702 N N . PHE A 1 85 ? -9.853 -3.957 8.227 1.00 98.81 85 PHE A N 1
ATOM 703 C CA . PHE A 1 85 ? -8.701 -4.647 7.639 1.00 98.81 85 PHE A CA 1
ATOM 704 C C . PHE A 1 85 ? -8.988 -6.121 7.355 1.00 98.81 85 PHE A C 1
ATOM 706 O O . PHE A 1 85 ? -8.663 -6.610 6.272 1.00 98.81 85 PHE A O 1
ATOM 713 N N . MET A 1 86 ? -9.643 -6.829 8.280 1.00 98.81 86 MET A N 1
ATOM 714 C CA . MET A 1 86 ? -10.020 -8.227 8.065 1.00 98.81 86 MET A CA 1
ATOM 715 C C . MET A 1 86 ? -10.956 -8.374 6.863 1.00 98.81 86 MET A C 1
ATOM 717 O O . MET A 1 86 ? -10.759 -9.272 6.044 1.00 98.81 86 MET A O 1
ATOM 721 N N . LYS A 1 87 ? -11.925 -7.465 6.684 1.00 98.75 87 LYS A N 1
ATOM 722 C CA . LYS A 1 87 ? -12.799 -7.454 5.499 1.00 98.75 87 LYS A CA 1
ATOM 723 C C . LYS A 1 87 ? -12.061 -7.139 4.204 1.00 98.75 87 LYS A C 1
ATOM 725 O O . LYS A 1 87 ? -12.368 -7.734 3.165 1.00 98.75 87 LYS A O 1
ATOM 730 N N . TRP A 1 88 ? -11.059 -6.265 4.253 1.00 98.75 88 TRP A N 1
ATOM 731 C CA . TRP A 1 88 ? -10.173 -6.064 3.112 1.00 98.75 88 TRP A CA 1
ATOM 732 C C . TRP A 1 88 ? -9.399 -7.346 2.781 1.00 98.75 88 TRP A C 1
ATOM 734 O O . TRP A 1 88 ? -9.413 -7.791 1.635 1.00 98.75 88 TRP A O 1
ATOM 744 N N . ALA A 1 89 ? -8.819 -8.015 3.778 1.00 98.69 89 ALA A N 1
ATOM 745 C CA . ALA A 1 89 ? -8.090 -9.264 3.581 1.00 98.69 89 ALA A CA 1
ATOM 746 C C . ALA A 1 89 ? -8.978 -10.416 3.066 1.00 98.69 89 ALA A C 1
ATOM 748 O O . ALA A 1 89 ? -8.518 -11.245 2.282 1.00 98.69 89 ALA A O 1
ATOM 749 N N . GLU A 1 90 ? -10.256 -10.466 3.453 1.00 98.44 90 GLU A N 1
ATOM 750 C CA . GLU A 1 90 ? -11.252 -11.379 2.867 1.00 98.44 90 GLU A CA 1
ATOM 751 C C . GLU A 1 90 ? -11.531 -11.064 1.384 1.00 98.44 90 GLU A C 1
ATOM 753 O O . GLU A 1 90 ? -11.834 -11.974 0.612 1.00 98.44 90 GLU A O 1
ATOM 758 N N . THR A 1 91 ? -11.386 -9.800 0.971 1.00 98.69 91 THR A N 1
ATOM 759 C CA . THR A 1 91 ? -11.626 -9.324 -0.401 1.00 98.69 91 THR A CA 1
ATOM 760 C C . THR A 1 91 ? -10.433 -9.544 -1.331 1.00 98.69 91 THR A C 1
ATOM 762 O O . THR A 1 91 ? -10.632 -9.875 -2.499 1.00 98.69 91 THR A O 1
ATOM 765 N N . VAL A 1 92 ? -9.196 -9.414 -0.840 1.00 98.69 92 VAL A N 1
ATOM 766 C CA . VAL A 1 92 ? -7.973 -9.472 -1.669 1.00 98.69 92 VAL A CA 1
ATOM 767 C C . VAL A 1 92 ? -7.902 -10.695 -2.599 1.00 98.69 92 VAL A C 1
ATOM 769 O O . VAL A 1 92 ? -7.619 -10.489 -3.781 1.00 98.69 92 VAL A O 1
ATOM 772 N N . PRO A 1 93 ? -8.213 -11.940 -2.175 1.00 98.50 93 PRO A N 1
ATOM 773 C CA . PRO A 1 93 ? -8.201 -13.105 -3.068 1.00 98.50 93 PRO A CA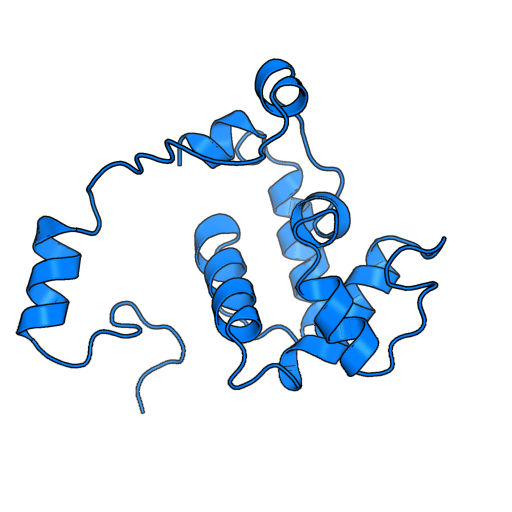 1
ATOM 774 C C . PRO A 1 93 ? -9.115 -12.987 -4.297 1.00 98.50 93 PRO A C 1
ATOM 776 O O . PRO A 1 93 ? -8.846 -13.615 -5.317 1.00 98.50 93 PRO A O 1
ATOM 779 N N . TYR A 1 94 ? -10.164 -12.164 -4.226 1.00 98.56 94 TYR A N 1
ATOM 780 C CA . TYR A 1 94 ? -11.098 -11.908 -5.328 1.00 98.56 94 TYR A CA 1
ATOM 781 C C . TYR A 1 94 ? -10.655 -10.759 -6.241 1.00 98.56 94 TYR A C 1
ATOM 783 O O . TYR A 1 94 ? -11.338 -10.437 -7.209 1.00 98.56 94 TYR A O 1
ATOM 791 N N . THR A 1 95 ? -9.504 -10.142 -5.964 1.00 98.44 95 THR A N 1
ATOM 792 C CA . THR A 1 95 ? -8.946 -9.054 -6.779 1.00 98.44 95 THR A CA 1
ATOM 793 C C . THR A 1 95 ? -7.885 -9.534 -7.775 1.00 98.44 95 THR A C 1
ATOM 795 O O . THR A 1 95 ? -7.250 -8.710 -8.424 1.00 98.44 95 THR A O 1
ATOM 798 N N . VAL A 1 96 ? -7.695 -10.848 -7.959 1.00 97.56 96 VAL A N 1
ATOM 799 C CA . VAL A 1 96 ? -6.786 -11.388 -8.989 1.00 97.56 96 VAL A CA 1
ATOM 800 C C . VAL A 1 96 ? -7.198 -10.879 -10.376 1.00 97.56 96 VAL A C 1
ATOM 802 O O . VAL A 1 96 ? -8.351 -10.999 -10.780 1.00 97.56 96 VAL A O 1
ATOM 805 N N . GLY A 1 97 ? -6.245 -10.288 -11.102 1.00 96.62 97 GLY A N 1
ATOM 806 C CA . GLY A 1 97 ? -6.483 -9.606 -12.381 1.00 96.62 97 GLY A CA 1
ATOM 807 C C . GLY A 1 97 ? -6.807 -8.112 -12.247 1.00 96.62 97 GLY A C 1
ATOM 808 O O . GLY A 1 97 ? -6.707 -7.378 -13.226 1.00 96.62 97 GLY A O 1
ATOM 809 N N . ASN A 1 98 ? -7.124 -7.631 -11.043 1.00 98.38 98 ASN A N 1
ATOM 810 C CA . ASN A 1 98 ? -7.199 -6.209 -10.720 1.00 98.38 98 ASN A CA 1
ATOM 811 C C . ASN A 1 98 ? -5.831 -5.716 -10.196 1.00 98.38 98 ASN A C 1
ATOM 813 O O . ASN A 1 98 ? -5.177 -6.439 -9.439 1.00 98.38 98 ASN A O 1
ATOM 817 N N . PRO A 1 99 ? -5.389 -4.485 -10.527 1.00 98.31 99 PRO A N 1
ATOM 818 C CA . PRO A 1 99 ? -4.121 -3.945 -10.027 1.00 98.31 99 PRO A CA 1
ATOM 819 C C . PRO A 1 99 ? -4.032 -3.870 -8.496 1.00 98.31 99 PRO A C 1
ATOM 821 O O . PRO A 1 99 ? -2.926 -3.932 -7.964 1.00 98.31 99 PRO A O 1
ATOM 824 N N . LEU A 1 100 ? -5.164 -3.835 -7.780 1.00 98.44 100 LEU A N 1
ATOM 825 C CA . LEU A 1 100 ? -5.201 -3.927 -6.318 1.00 98.44 100 LEU A CA 1
ATOM 826 C C . LEU A 1 100 ? -4.458 -5.151 -5.778 1.00 98.44 100 LEU A C 1
ATOM 828 O O . LEU A 1 100 ? -3.838 -5.055 -4.719 1.00 98.44 100 LEU A O 1
ATOM 832 N N . TYR A 1 101 ? -4.473 -6.275 -6.503 1.00 98.50 101 TYR A N 1
ATOM 833 C CA . TYR A 1 101 ? -3.729 -7.461 -6.094 1.00 98.50 101 TYR A CA 1
ATOM 834 C C . TYR A 1 101 ? -2.220 -7.210 -6.140 1.00 98.50 101 TYR A C 1
ATOM 836 O O . TYR A 1 101 ? -1.511 -7.600 -5.223 1.00 98.50 101 TYR A O 1
ATOM 844 N N . HIS A 1 102 ? -1.713 -6.510 -7.157 1.00 98.44 102 HIS A N 1
ATOM 845 C CA . HIS A 1 102 ? -0.294 -6.156 -7.227 1.00 98.44 102 HIS A CA 1
ATOM 846 C C . HIS A 1 102 ? 0.083 -5.100 -6.185 1.00 98.44 102 HIS A C 1
ATOM 848 O O . HIS A 1 102 ? 1.062 -5.289 -5.470 1.00 98.44 102 HIS A O 1
ATOM 854 N N . TRP A 1 103 ? -0.695 -4.018 -6.063 1.00 98.38 103 TRP A N 1
ATOM 855 C CA . TRP A 1 103 ? -0.411 -2.929 -5.119 1.00 98.38 103 TRP A CA 1
ATOM 856 C C . TRP A 1 103 ? -0.334 -3.433 -3.679 1.00 98.38 103 TRP A C 1
ATOM 858 O O . TRP A 1 103 ? 0.671 -3.202 -3.015 1.00 98.38 103 TRP A O 1
ATOM 868 N N . THR A 1 104 ? -1.314 -4.240 -3.257 1.00 98.50 104 THR A N 1
ATOM 869 C CA . THR A 1 104 ? -1.358 -4.855 -1.920 1.00 98.50 104 THR A CA 1
ATOM 870 C C . THR A 1 104 ? -0.043 -5.551 -1.574 1.00 98.50 104 THR A C 1
ATOM 872 O O . THR A 1 104 ? 0.548 -5.301 -0.527 1.00 98.50 104 THR A O 1
ATOM 875 N N . HIS A 1 105 ? 0.439 -6.424 -2.457 1.00 98.50 105 HIS A N 1
ATOM 876 C CA . HIS A 1 105 ? 1.631 -7.216 -2.175 1.00 98.50 105 HIS A CA 1
ATOM 877 C C . HIS A 1 105 ? 2.930 -6.422 -2.401 1.00 98.50 105 HIS A C 1
ATOM 879 O O . HIS A 1 105 ? 3.914 -6.681 -1.714 1.00 98.50 105 HIS A O 1
ATOM 885 N N . LEU A 1 106 ? 2.940 -5.413 -3.286 1.00 97.81 106 LEU A N 1
ATOM 886 C CA . LEU A 1 106 ? 4.106 -4.539 -3.499 1.00 97.81 106 LEU A CA 1
ATOM 887 C C . LEU A 1 106 ? 4.339 -3.677 -2.259 1.00 97.81 106 LEU A C 1
ATOM 889 O O . LEU A 1 106 ? 5.473 -3.522 -1.809 1.00 97.81 106 LEU A O 1
ATOM 893 N N . GLU A 1 107 ? 3.260 -3.136 -1.703 1.00 97.81 107 GLU A N 1
ATOM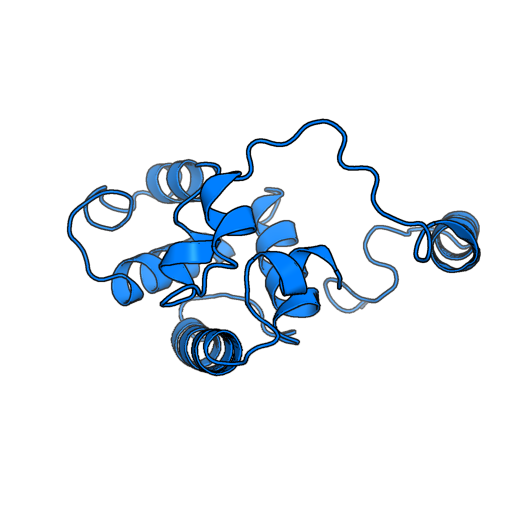 894 C CA . GLU A 1 107 ? 3.279 -2.292 -0.514 1.00 97.81 107 GLU A CA 1
ATOM 895 C C . GLU A 1 107 ? 3.712 -3.103 0.722 1.00 97.81 107 GLU A C 1
ATOM 897 O O . GLU A 1 107 ? 4.609 -2.677 1.455 1.00 97.81 107 GLU A O 1
ATOM 902 N N . LEU A 1 108 ? 3.166 -4.316 0.904 1.00 98.31 108 LEU A N 1
ATOM 903 C CA . LEU A 1 108 ? 3.589 -5.249 1.958 1.00 98.31 108 LEU A CA 1
ATOM 904 C C . LEU A 1 108 ? 5.072 -5.627 1.846 1.00 98.31 108 LEU A C 1
ATOM 906 O O . LEU A 1 108 ? 5.799 -5.575 2.841 1.00 98.31 108 LEU A O 1
ATOM 910 N N . GLN A 1 109 ? 5.548 -5.948 0.645 1.00 96.94 109 GLN A N 1
ATOM 911 C CA . GLN A 1 109 ? 6.934 -6.348 0.431 1.00 96.94 109 GLN A CA 1
ATOM 912 C C . GLN A 1 109 ? 7.910 -5.185 0.657 1.00 96.94 109 GLN A C 1
ATOM 914 O O . GLN A 1 109 ? 8.861 -5.314 1.429 1.00 96.94 109 GLN A O 1
ATOM 919 N N . ARG A 1 110 ? 7.685 -4.031 0.017 1.00 94.75 110 ARG A N 1
ATOM 920 C CA . ARG A 1 110 ? 8.645 -2.912 0.020 1.00 94.75 110 ARG A CA 1
ATOM 921 C C . ARG A 1 110 ? 8.695 -2.186 1.359 1.00 94.75 110 ARG A C 1
ATOM 923 O O . ARG A 1 110 ? 9.780 -1.949 1.899 1.00 94.75 110 ARG A O 1
ATOM 930 N N . TYR A 1 111 ? 7.535 -1.862 1.927 1.00 95.81 111 TYR A N 1
ATOM 931 C CA . TYR A 1 111 ? 7.481 -1.080 3.159 1.00 95.81 111 TYR A CA 1
ATOM 932 C C . TYR A 1 111 ? 7.581 -1.978 4.390 1.00 95.81 111 TYR A C 1
ATOM 934 O O . TYR A 1 111 ? 8.385 -1.701 5.284 1.00 95.81 111 TYR A O 1
ATOM 942 N N . PHE A 1 112 ? 6.861 -3.102 4.404 1.00 96.75 112 PHE A N 1
ATOM 943 C CA . PHE A 1 112 ? 6.748 -3.966 5.582 1.00 96.75 112 PHE A CA 1
ATOM 944 C C . PHE A 1 112 ? 7.629 -5.222 5.543 1.00 96.75 112 PHE A C 1
ATOM 946 O O . PHE A 1 112 ? 7.736 -5.902 6.561 1.00 96.75 112 PHE A O 1
ATOM 953 N N . GLY A 1 113 ? 8.313 -5.520 4.434 1.00 96.25 113 GLY A N 1
ATOM 954 C CA . GLY A 1 113 ? 9.151 -6.719 4.318 1.00 96.25 113 GLY A CA 1
ATOM 955 C C . GLY A 1 113 ? 8.356 -8.025 4.421 1.00 96.25 113 GLY A C 1
ATOM 956 O O . GLY A 1 113 ? 8.880 -9.013 4.931 1.00 96.25 113 GLY A O 1
ATOM 957 N N . ILE A 1 114 ? 7.086 -8.013 4.009 1.00 97.62 114 ILE A N 1
ATOM 958 C CA . ILE A 1 114 ? 6.173 -9.157 4.086 1.00 97.62 114 ILE A CA 1
ATOM 959 C C . ILE A 1 114 ? 5.940 -9.705 2.675 1.00 97.62 114 ILE A C 1
ATOM 961 O O . ILE A 1 114 ? 5.326 -9.045 1.843 1.00 97.62 114 ILE A O 1
ATOM 965 N N . ASP A 1 115 ? 6.396 -10.936 2.436 1.00 96.25 115 ASP A N 1
ATOM 966 C CA . ASP A 1 115 ? 6.189 -11.681 1.181 1.00 96.25 115 ASP A CA 1
ATOM 967 C C . ASP A 1 115 ? 4.923 -12.570 1.207 1.00 96.25 115 ASP A C 1
ATOM 969 O O . ASP A 1 115 ? 4.601 -13.247 0.229 1.00 96.25 115 ASP A O 1
ATOM 973 N N . GLU A 1 116 ? 4.222 -12.637 2.342 1.00 96.69 116 GLU A N 1
ATOM 974 C CA . GLU A 1 116 ? 3.021 -13.461 2.502 1.00 96.69 116 GLU A CA 1
ATOM 975 C C . GLU A 1 116 ? 1.834 -12.880 1.720 1.00 96.69 116 GLU A C 1
ATOM 977 O O . GLU A 1 116 ? 1.573 -11.678 1.757 1.00 96.69 116 GLU A O 1
ATOM 982 N N . LEU A 1 117 ? 1.065 -13.745 1.048 1.00 97.88 117 LEU A N 1
ATOM 983 C CA . LEU A 1 117 ? -0.157 -13.322 0.363 1.00 97.88 117 LEU A CA 1
ATOM 984 C C . LEU A 1 117 ? -1.222 -12.906 1.376 1.00 97.88 117 LEU A C 1
ATOM 986 O O . LEU A 1 117 ? -1.550 -13.691 2.272 1.00 97.88 117 LEU A O 1
ATOM 990 N N . LEU A 1 118 ? -1.828 -11.733 1.196 1.00 98.62 118 LEU A N 1
ATOM 991 C CA . LEU A 1 118 ? -2.899 -11.264 2.070 1.00 98.62 118 LEU A CA 1
ATOM 992 C C . LEU A 1 118 ? -4.207 -12.003 1.761 1.00 98.62 118 LEU A C 1
ATOM 994 O O . LEU A 1 118 ? -4.734 -11.962 0.651 1.00 98.62 118 LEU A O 1
ATOM 998 N N . ASN A 1 119 ? -4.722 -12.713 2.759 1.00 98.44 119 ASN A N 1
ATOM 999 C CA . ASN A 1 119 ? -6.003 -13.406 2.721 1.00 98.44 119 ASN A CA 1
ATOM 1000 C C . ASN A 1 119 ? -6.528 -13.601 4.152 1.00 98.44 119 ASN A C 1
ATOM 1002 O O . ASN A 1 119 ? -5.818 -13.338 5.120 1.00 98.44 119 ASN A O 1
ATOM 1006 N N . LYS A 1 120 ? -7.741 -14.147 4.303 1.00 97.75 120 LYS A N 1
ATOM 1007 C CA . LYS A 1 120 ? -8.365 -14.406 5.615 1.00 97.75 120 LYS A CA 1
ATOM 1008 C C . LYS A 1 120 ? -7.472 -15.157 6.620 1.00 97.75 120 LYS A C 1
ATOM 1010 O O . LYS A 1 120 ? -7.585 -14.917 7.814 1.00 97.75 120 LYS A O 1
ATOM 1015 N N . LYS A 1 121 ? -6.610 -16.075 6.166 1.00 98.44 121 LYS A N 1
ATOM 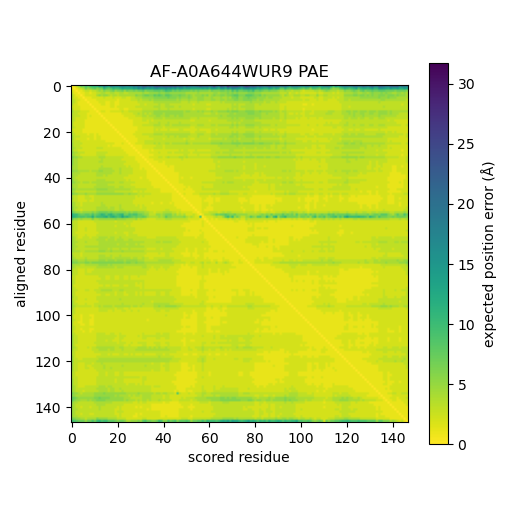1016 C CA . LYS A 1 121 ? -5.747 -16.883 7.047 1.00 98.44 121 LYS A CA 1
ATOM 1017 C C . LYS A 1 121 ? -4.491 -16.138 7.499 1.00 98.44 121 LYS A C 1
ATOM 1019 O O . LYS A 1 121 ? -4.029 -16.380 8.605 1.00 98.44 121 LYS A O 1
ATOM 1024 N N . SER A 1 122 ? -3.934 -15.272 6.652 1.00 98.62 122 SER A N 1
ATOM 1025 C CA . SER A 1 122 ? -2.718 -14.497 6.948 1.00 98.62 122 SER A CA 1
ATOM 1026 C C . SER A 1 122 ? -3.010 -13.121 7.552 1.00 98.62 122 SER A C 1
ATOM 1028 O O . SER A 1 122 ? -2.104 -12.503 8.105 1.00 98.62 122 SER A O 1
ATOM 1030 N N . ALA A 1 123 ? -4.260 -12.650 7.482 1.00 98.56 123 ALA A N 1
ATOM 1031 C CA . ALA A 1 123 ? -4.663 -11.306 7.888 1.00 98.56 123 ALA A CA 1
ATOM 1032 C C . ALA A 1 123 ? -4.237 -10.946 9.319 1.00 98.56 123 ALA A C 1
ATOM 1034 O O . ALA A 1 123 ? -3.660 -9.885 9.522 1.00 98.56 123 ALA A O 1
ATOM 1035 N N . GLU A 1 124 ? -4.451 -11.837 10.289 1.00 98.62 124 GLU A N 1
ATOM 1036 C CA . GLU A 1 124 ? -4.082 -11.592 11.691 1.00 98.62 124 GLU A CA 1
ATOM 1037 C C . GLU A 1 124 ? -2.576 -11.345 11.850 1.00 98.62 124 GLU A C 1
ATOM 1039 O O . GLU A 1 124 ? -2.165 -10.326 12.399 1.00 98.62 124 GLU A O 1
ATOM 1044 N N . SER A 1 125 ? -1.745 -12.223 11.282 1.00 98.62 125 SER A N 1
ATOM 1045 C CA . SER A 1 125 ? -0.290 -12.083 11.379 1.00 98.62 125 SER A CA 1
ATOM 1046 C C . SER A 1 125 ? 0.221 -10.845 10.637 1.00 98.62 125 SER A C 1
ATOM 1048 O O . SER A 1 125 ? 1.124 -10.163 11.119 1.00 98.62 125 SER A O 1
ATOM 1050 N N . ILE A 1 126 ? -0.353 -10.529 9.472 1.00 98.81 126 ILE A N 1
ATOM 1051 C CA . ILE A 1 126 ? 0.025 -9.339 8.699 1.00 98.81 126 ILE A CA 1
ATOM 1052 C C . ILE A 1 126 ? -0.379 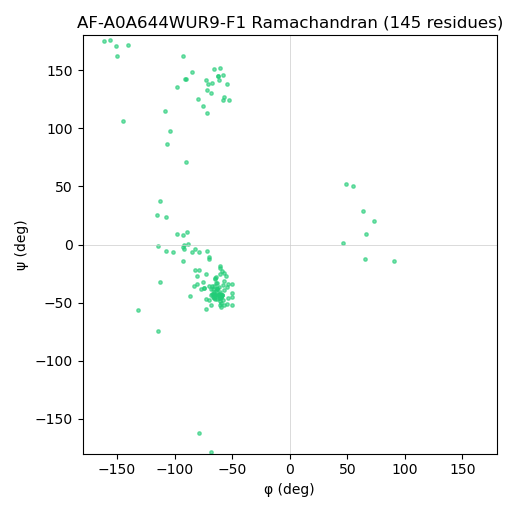-8.065 9.450 1.00 98.81 126 ILE A C 1
ATOM 1054 O O . ILE A 1 126 ? 0.425 -7.141 9.537 1.00 98.81 126 ILE A O 1
ATOM 1058 N N . TRP A 1 127 ? -1.576 -8.029 10.042 1.00 98.81 127 TRP A N 1
ATOM 1059 C CA . TRP A 1 127 ? -2.038 -6.925 10.883 1.00 98.81 127 TRP A CA 1
ATOM 1060 C C . TRP A 1 127 ? -1.051 -6.631 12.016 1.00 98.81 127 TRP A C 1
ATOM 1062 O O . TRP A 1 127 ? -0.618 -5.490 12.179 1.00 98.81 127 TRP A O 1
ATOM 1072 N N . GLU A 1 128 ? -0.655 -7.662 12.764 1.00 98.69 128 GLU A N 1
ATOM 1073 C CA . GLU A 1 128 ? 0.301 -7.539 13.868 1.00 98.69 128 GLU A CA 1
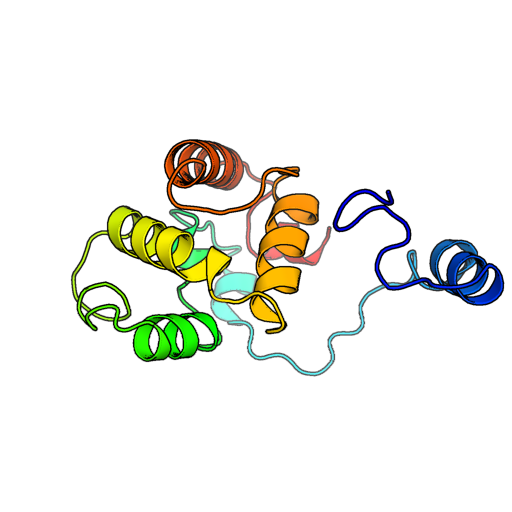ATOM 1074 C C . GLU A 1 128 ? 1.662 -7.019 13.388 1.00 98.69 128 GLU A C 1
ATOM 1076 O O . GLU A 1 128 ? 2.138 -5.999 13.888 1.00 98.69 128 GLU A O 1
ATOM 1081 N N . LYS A 1 129 ? 2.253 -7.655 12.366 1.00 98.62 129 LYS A N 1
ATOM 1082 C CA . LYS A 1 129 ? 3.573 -7.282 11.822 1.00 98.62 129 LYS A CA 1
ATOM 1083 C C . LYS A 1 129 ? 3.599 -5.857 11.270 1.00 98.62 129 LYS A C 1
ATOM 1085 O O . LYS A 1 129 ? 4.569 -5.125 11.474 1.00 98.62 129 LYS A O 1
ATOM 1090 N N . CYS A 1 130 ? 2.554 -5.457 10.548 1.00 98.56 130 CYS A N 1
ATOM 1091 C CA . CYS A 1 130 ? 2.453 -4.110 10.000 1.00 98.56 130 CYS A CA 1
ATOM 1092 C C . CYS A 1 130 ? 2.331 -3.070 11.112 1.00 98.56 130 CYS A C 1
ATOM 1094 O O . CYS A 1 130 ? 3.038 -2.065 11.081 1.00 98.56 130 CYS A O 1
ATOM 1096 N N . ASN A 1 131 ? 1.486 -3.319 12.112 1.00 98.50 131 ASN A N 1
ATOM 1097 C CA . ASN A 1 131 ? 1.277 -2.372 13.201 1.00 98.50 131 ASN A CA 1
ATOM 1098 C C . ASN A 1 131 ? 2.491 -2.258 14.124 1.00 98.50 131 ASN A C 1
ATOM 1100 O O . ASN A 1 131 ? 2.799 -1.149 14.548 1.00 98.50 131 ASN A O 1
ATOM 1104 N N . GLU A 1 132 ? 3.215 -3.354 14.374 1.00 98.00 132 GLU A N 1
ATOM 1105 C CA . GLU A 1 132 ? 4.501 -3.323 15.083 1.00 98.00 132 GLU A CA 1
ATOM 1106 C C . GLU A 1 132 ? 5.510 -2.424 14.354 1.00 98.00 132 GLU A C 1
ATOM 1108 O O . GLU A 1 132 ? 6.181 -1.597 14.971 1.00 98.00 132 GLU A O 1
ATOM 1113 N N . ARG A 1 133 ? 5.587 -2.535 13.021 1.00 96.75 133 ARG A N 1
ATOM 1114 C CA . ARG A 1 133 ? 6.449 -1.675 12.203 1.00 96.75 133 ARG A CA 1
ATOM 1115 C C . ARG A 1 133 ? 6.021 -0.211 12.227 1.00 96.75 133 ARG A C 1
ATOM 1117 O O . ARG A 1 133 ? 6.884 0.643 12.383 1.00 96.75 133 ARG A O 1
ATOM 1124 N N . LEU A 1 134 ? 4.722 0.080 12.139 1.00 97.19 134 LEU A N 1
ATOM 1125 C CA . LEU A 1 134 ? 4.199 1.454 12.165 1.00 97.19 134 LEU A CA 1
ATOM 1126 C C . LEU A 1 134 ? 4.519 2.216 13.464 1.00 97.19 134 LEU A C 1
ATOM 1128 O O . LEU A 1 134 ? 4.510 3.443 13.453 1.00 97.19 134 LEU A O 1
ATOM 1132 N N . GLN A 1 135 ? 4.842 1.520 14.563 1.00 95.06 135 GLN A N 1
ATOM 1133 C CA . GLN A 1 135 ? 5.282 2.167 15.809 1.00 95.06 135 GLN A CA 1
ATOM 1134 C C . GLN A 1 135 ? 6.747 2.624 15.786 1.00 95.06 135 GLN A C 1
ATOM 1136 O O . GLN A 1 135 ? 7.209 3.255 16.735 1.00 95.06 135 GLN A O 1
ATOM 1141 N N . LYS A 1 136 ? 7.505 2.298 14.737 1.00 96.12 136 LYS A N 1
ATOM 1142 C CA . LYS A 1 136 ? 8.902 2.716 14.606 1.00 96.12 136 LYS A CA 1
ATOM 1143 C C . LYS A 1 136 ? 8.991 4.117 14.004 1.00 96.12 136 LYS A C 1
ATOM 1145 O O . LYS A 1 136 ? 8.212 4.482 13.128 1.00 96.12 136 LYS A O 1
ATOM 1150 N N . GLU A 1 137 ? 10.020 4.858 14.405 1.00 94.56 137 GLU A N 1
ATOM 1151 C CA . GLU A 1 137 ? 10.335 6.206 13.893 1.00 94.56 137 GLU A CA 1
ATOM 1152 C C . GLU A 1 137 ? 10.488 6.254 12.358 1.00 94.56 137 GLU A C 1
ATOM 1154 O O . GLU A 1 137 ? 10.204 7.266 11.721 1.00 94.56 137 GLU A O 1
ATOM 1159 N N . GLU A 1 138 ? 10.877 5.130 11.744 1.00 95.06 138 GLU A N 1
ATOM 1160 C CA . GLU A 1 138 ? 11.039 4.984 10.290 1.00 95.06 138 GLU A CA 1
ATOM 1161 C C . GLU A 1 138 ? 9.706 4.950 9.503 1.00 95.06 138 GLU A C 1
ATOM 1163 O O . GLU A 1 138 ? 9.724 4.959 8.274 1.00 95.06 138 GLU A O 1
ATOM 1168 N N . PHE A 1 139 ? 8.550 4.931 10.182 1.00 97.00 139 PHE A N 1
ATOM 1169 C CA . PHE A 1 139 ? 7.207 4.881 9.577 1.00 97.00 139 PHE A CA 1
ATOM 1170 C C . PHE A 1 139 ? 6.393 6.167 9.795 1.00 97.00 139 PHE A C 1
ATOM 1172 O O . PHE A 1 139 ? 5.174 6.142 9.978 1.00 97.00 139 PHE A O 1
ATOM 1179 N N . THR A 1 140 ? 7.066 7.313 9.748 1.00 97.88 140 THR A N 1
ATOM 1180 C CA . THR A 1 140 ? 6.404 8.624 9.693 1.00 97.88 140 THR A CA 1
ATOM 1181 C C . THR A 1 140 ? 6.222 9.101 8.258 1.00 97.88 140 THR A C 1
ATOM 1183 O O . THR A 1 140 ? 6.905 8.632 7.346 1.00 97.88 140 THR A O 1
ATOM 1186 N N . ALA A 1 141 ? 5.325 10.067 8.046 1.00 97.88 141 ALA A N 1
ATOM 1187 C CA . ALA A 1 141 ? 5.052 10.622 6.719 1.00 97.88 141 ALA A CA 1
ATOM 1188 C C . ALA A 1 141 ? 6.328 11.042 5.957 1.00 97.88 141 ALA A C 1
ATOM 1190 O O . ALA A 1 141 ? 6.450 10.757 4.769 1.00 97.88 141 ALA A O 1
ATOM 1191 N N . ARG A 1 142 ? 7.308 11.684 6.615 1.00 98.25 142 ARG A N 1
ATOM 1192 C CA . ARG A 1 142 ? 8.557 12.102 5.952 1.00 98.25 142 ARG A CA 1
ATOM 1193 C C . ARG A 1 142 ? 9.524 10.947 5.731 1.00 98.25 142 ARG A C 1
ATOM 1195 O O . ARG A 1 142 ? 10.166 10.926 4.686 1.00 98.25 142 ARG A O 1
ATOM 1202 N N . GLU A 1 143 ? 9.646 10.013 6.674 1.00 97.69 143 GLU A N 1
ATOM 1203 C CA . GLU A 1 143 ? 10.558 8.874 6.500 1.00 97.69 143 GLU A CA 1
ATOM 1204 C C . GLU A 1 143 ? 10.077 7.932 5.389 1.00 97.69 143 GLU A C 1
ATOM 1206 O O . GLU A 1 143 ? 10.888 7.466 4.592 1.00 97.69 143 GLU A O 1
ATOM 1211 N N . LEU A 1 144 ? 8.760 7.748 5.240 1.00 96.75 144 LEU A N 1
ATOM 1212 C CA . LEU A 1 144 ? 8.189 6.987 4.126 1.00 96.75 144 LEU A CA 1
ATOM 1213 C C . LEU A 1 144 ? 8.458 7.632 2.758 1.00 96.75 144 LEU A C 1
ATOM 1215 O O . LEU A 1 144 ? 8.630 6.907 1.784 1.00 96.75 144 LEU A O 1
ATOM 1219 N N . ILE A 1 145 ? 8.512 8.967 2.683 1.00 96.94 145 ILE A N 1
ATOM 1220 C CA . ILE A 1 145 ? 8.843 9.705 1.449 1.00 96.94 145 ILE A CA 1
ATOM 1221 C C . ILE A 1 145 ? 10.345 9.637 1.128 1.00 96.94 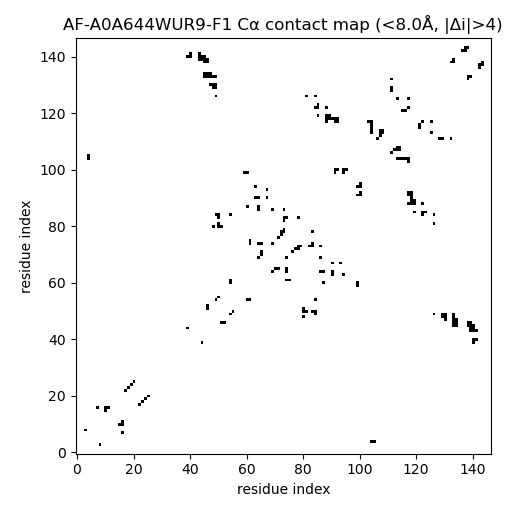145 ILE A C 1
ATOM 1223 O O . ILE A 1 145 ? 10.723 9.685 -0.039 1.00 96.94 145 ILE A O 1
ATOM 1227 N N . ARG A 1 146 ? 11.216 9.575 2.143 1.00 95.00 146 ARG A N 1
ATOM 1228 C CA . ARG A 1 146 ? 12.681 9.568 1.957 1.00 95.00 146 ARG A CA 1
ATOM 1229 C C . ARG A 1 146 ? 13.256 8.218 1.541 1.00 95.00 146 ARG A C 1
ATOM 1231 O O . ARG A 1 146 ? 14.390 8.190 1.067 1.00 95.00 146 ARG A O 1
ATOM 1238 N N . ARG A 1 147 ? 12.535 7.139 1.824 1.00 87.00 147 ARG A N 1
ATOM 1239 C CA . ARG A 1 147 ? 12.975 5.762 1.610 1.00 87.00 147 ARG A CA 1
ATOM 1240 C C . ARG A 1 147 ? 12.930 5.364 0.141 1.00 87.00 147 ARG A C 1
ATOM 1242 O O . ARG A 1 147 ? 13.843 4.604 -0.247 1.00 87.00 147 ARG A O 1
#

Foldseek 3Di:
DDQVPDPCVVPPDPVSVCCCPVPVVPDADDCVDDDDDPVQVVVLDFDQFCLCVPLVDPCPLVVQLVVVVHDCCLRVNDDDSLSVLLSSLQRLVVCVVPCSVVVVQVCCCPQQVDNDRRHNVCSVVSRVSRNVSSPDPCNTPVNVNVD

Mean predicted aligned error: 2.66 Å

InterPro domains:
  IPR003766 Uronate isomerase [PF02614] (1-147)
  IPR032466 Metal-dependent hydrolase [SSF51556] (2-147)

Secondary structure (DSSP, 8-state):
-PPTT-TTTT--SHHHHHHIIIIITTSPP---S----HHHHHHTPBPSSHHHHHHSSSSHHHHHHHHTT--GGGTTSS--HHHHHHHHHHHGGGGTTSHHHHHHHHHHHHHH---SPPSTTTHHHHHHHHHHHHTSGGGBHHHHHH-

pLDDT: mean 97.05, std 3.86, range [63.03, 98.81]

Organism: NCBI:txid1076179

Nearest PDB structures (foldseek):
  3iac-assembly1_C  TM=9.884E-01  e=3.832E-12  Salmonella enterica subsp. enterica serovar Typhimurium
  1j5s-assembly1_A  TM=9.735E-01  e=1.289E-08  Thermotoga maritima
  2q01-assembly1_A  TM=9.017E-01  e=1.834E-04  Caulobacter vibrioides CB15
  4i6v-assembly1_C  TM=8.395E-01  e=2.383E-03  Planctopirus limnophila DSM 3776
  4lfe-assembly1_A  TM=2.127E-01  e=4.698E+00  Streptococcus uberis 0140J

Solvent-accessible surface area (backbone atoms only — not comparable to full-atom values): 8849 Å² total; per-residue (Å²): 131,85,64,86,78,45,98,56,60,94,41,91,45,73,68,50,46,48,50,37,70,78,55,56,68,81,53,82,86,82,77,90,78,79,86,75,59,65,64,43,50,74,68,42,37,71,47,92,36,57,38,58,75,62,65,68,53,89,52,60,67,51,54,51,36,51,75,70,68,49,59,59,48,49,64,82,46,86,55,56,57,67,58,28,44,47,53,47,21,58,40,40,72,77,28,71,94,41,68,65,42,54,51,56,48,50,50,33,34,73,77,65,70,37,87,71,74,64,22,71,87,40,32,65,62,50,52,52,57,45,33,60,50,35,73,38,83,69,42,18,47,50,44,62,73,72,106

Radius of gyration: 16.62 Å; Cα contacts (8 Å, |Δi|>4): 132; chains: 1; bounding box: 42×41×38 Å

Sequence (147 aa):
MKKFMDENFLLDNETAIKLYHDFAKEMPIIDYHCHLSSKEIAENKHYRNITEIWLGGDHYKWKAMRSNGIDEEYITGGAEDKDKFMKWAETVPYTVGNPLYHWTHLELQRYFGIDELLNKKSAESIWEKCNERLQKEEFTARELIRR